Protein AF-A0A7X5ZFM6-F1 (afdb_monomer_lite)

Radius of gyration: 39.56 Å; chains: 1; bounding box: 90×38×110 Å

Secondary structure (DSSP, 8-state):
--------GGG--SPPPHHHHHH---HHHHHHHHHHHHHHH--SPPPGGGTT--SHHHHHHHHT--HHHHHHSTTHHHHHHHHHHHHHHSS---HHHHHHHHHHHHHHHHHHHHHHHHHHHHHHHHHHHHHHHHHHHHHHHHHHHHHHHHHHHHHHHHHHHHHHHTSS----

Foldseek 3Di:
DPPDPPDPLLPAQAQDDPVNLVPDPDLLLSLLSQQLNCLLVVPPPFDPVRHVPQALVSSCVRSVHDSCCCVPRPNVSSRSSSVSNVVSVVPDQPPVNVVVVVVVVVVVVVVVVVVVVVVVVVVVVVVVVVVVVVVVVVVVVVVVVVVVVVVVVVVVVVVVVVVVVVPPDPDD

Sequence (172 aa):
MTSGTETPIAERDWPPTDDDVNAERNPTRKAVLIAMRSLLTGEPAPKPINRGKRSVVALANESGVGRTRLVRGALSDLADWMDRAVAKQDEVVTPQEHQWSKKLNAMHERVLNAERKYEEARDKRKDLEAVVQALAEQLQVSIRDRARLQGKLDRMAKKGAGLRSLNEPSSP

Structure (mmCIF, N/CA/C/O backbone):
data_AF-A0A7X5ZFM6-F1
#
_entry.id   AF-A0A7X5ZFM6-F1
#
loop_
_atom_site.group_PDB
_atom_site.id
_atom_site.type_symbol
_atom_site.label_atom_id
_atom_site.label_alt_id
_atom_site.label_comp_id
_atom_site.label_asym_id
_atom_site.label_entity_id
_atom_site.label_seq_id
_atom_site.pdbx_PDB_ins_code
_atom_site.Cartn_x
_atom_site.Cartn_y
_atom_site.Cartn_z
_atom_site.occupancy
_atom_site.B_iso_or_equiv
_atom_site.auth_seq_id
_atom_site.auth_comp_id
_atom_site.auth_asym_id
_atom_site.auth_atom_id
_atom_site.pdbx_PDB_model_num
ATOM 1 N N . MET A 1 1 ? 24.203 19.762 -2.262 1.00 35.28 1 MET A N 1
ATOM 2 C CA . MET A 1 1 ? 24.022 19.816 -3.726 1.00 35.28 1 MET A CA 1
ATOM 3 C C . MET A 1 1 ? 25.106 18.953 -4.344 1.00 35.28 1 MET A C 1
ATOM 5 O O . MET A 1 1 ? 26.211 19.431 -4.551 1.00 35.28 1 MET A O 1
ATOM 9 N N . THR A 1 2 ? 24.847 17.658 -4.500 1.00 37.38 2 THR A N 1
ATOM 10 C CA . THR A 1 2 ? 25.773 16.746 -5.179 1.00 37.38 2 THR A CA 1
ATOM 11 C C . THR A 1 2 ? 25.363 16.705 -6.637 1.00 37.38 2 THR A C 1
ATOM 13 O O . THR A 1 2 ? 24.309 16.171 -6.971 1.00 37.38 2 THR A O 1
ATOM 16 N N . SER A 1 3 ? 26.160 17.355 -7.475 1.00 38.06 3 SER A N 1
ATOM 17 C CA . SER A 1 3 ? 26.081 17.323 -8.928 1.00 38.06 3 SER A CA 1
ATOM 18 C C . SER A 1 3 ? 26.118 15.863 -9.379 1.00 38.06 3 SER A C 1
ATOM 20 O O . SER A 1 3 ? 27.177 15.240 -9.376 1.00 38.06 3 SER A O 1
ATOM 22 N N . GLY A 1 4 ? 24.948 15.292 -9.662 1.00 40.78 4 GLY A N 1
ATOM 23 C CA . GLY A 1 4 ? 24.833 13.939 -10.179 1.00 40.78 4 GLY A CA 1
ATOM 24 C C . GLY A 1 4 ? 25.392 13.925 -11.590 1.00 40.78 4 GLY A C 1
ATOM 25 O O . GLY A 1 4 ? 24.783 14.471 -12.504 1.00 40.78 4 GLY A O 1
ATOM 26 N N . THR A 1 5 ? 26.571 13.344 -11.766 1.00 45.84 5 THR A N 1
ATOM 27 C CA . THR A 1 5 ? 27.002 12.847 -13.066 1.00 45.84 5 THR A CA 1
ATOM 28 C C . THR A 1 5 ? 25.943 11.851 -13.527 1.00 45.84 5 THR A C 1
ATOM 30 O O . THR A 1 5 ? 25.837 10.761 -12.964 1.00 45.84 5 THR A O 1
ATOM 33 N N . GLU A 1 6 ? 25.106 12.248 -14.490 1.00 57.88 6 GLU A N 1
ATOM 34 C CA . GLU A 1 6 ? 24.159 11.346 -15.143 1.00 57.88 6 GLU A CA 1
ATOM 35 C C . GLU A 1 6 ? 24.955 10.161 -15.685 1.00 57.88 6 GLU A C 1
ATOM 37 O O . GLU A 1 6 ? 25.740 10.296 -16.623 1.00 57.88 6 GLU A O 1
ATOM 42 N N . THR A 1 7 ? 24.803 8.996 -15.057 1.00 59.94 7 THR A N 1
ATOM 43 C CA . THR A 1 7 ? 25.441 7.773 -15.536 1.00 59.94 7 THR A CA 1
ATOM 44 C C . THR A 1 7 ? 24.875 7.508 -16.929 1.00 59.94 7 THR A C 1
ATOM 46 O O . THR A 1 7 ? 23.641 7.482 -17.070 1.00 59.94 7 THR A O 1
ATOM 49 N N . PRO A 1 8 ? 25.709 7.357 -17.970 1.00 69.75 8 PRO A N 1
ATOM 50 C CA . PRO A 1 8 ? 25.213 7.085 -19.310 1.00 69.75 8 PRO A CA 1
ATOM 51 C C . PRO A 1 8 ? 24.396 5.790 -19.290 1.00 69.75 8 PRO A C 1
ATOM 53 O O . PRO A 1 8 ? 24.735 4.850 -18.576 1.00 69.75 8 PRO A O 1
ATOM 56 N N . ILE A 1 9 ? 23.312 5.723 -20.071 1.00 65.44 9 ILE A N 1
ATOM 57 C CA . ILE A 1 9 ? 22.388 4.566 -20.099 1.00 65.44 9 ILE A CA 1
ATOM 58 C C . ILE A 1 9 ? 23.139 3.238 -20.310 1.00 65.44 9 ILE A C 1
ATOM 60 O O . ILE A 1 9 ? 22.754 2.207 -19.759 1.00 65.44 9 ILE A O 1
ATOM 64 N N . ALA A 1 10 ? 24.245 3.281 -21.058 1.00 63.84 10 ALA A N 1
ATOM 65 C CA . ALA A 1 10 ? 25.130 2.153 -21.337 1.00 63.84 10 ALA A CA 1
ATOM 66 C C . ALA A 1 10 ? 25.781 1.514 -20.091 1.00 63.84 10 ALA A C 1
ATOM 68 O O . ALA A 1 10 ? 26.152 0.348 -20.151 1.00 63.84 10 ALA A O 1
ATOM 69 N N . GLU A 1 11 ? 25.881 2.238 -18.975 1.00 69.69 11 GLU A N 1
ATOM 70 C CA . GLU A 1 11 ? 26.548 1.800 -17.736 1.00 69.69 11 GLU A CA 1
ATOM 71 C C . GLU A 1 11 ? 25.560 1.533 -16.589 1.00 69.69 11 GLU A C 1
ATOM 73 O O . GLU A 1 11 ? 25.956 1.341 -15.443 1.00 69.69 11 GLU A O 1
ATOM 78 N N . ARG A 1 12 ? 24.252 1.563 -16.869 1.00 77.38 12 ARG A N 1
ATOM 79 C CA . ARG A 1 12 ? 23.221 1.369 -15.846 1.00 77.38 12 ARG A CA 1
ATOM 80 C C . ARG A 1 12 ? 22.863 -0.107 -15.699 1.00 77.38 12 ARG A C 1
ATOM 82 O O . ARG A 1 12 ? 22.478 -0.746 -16.680 1.00 77.38 12 ARG A O 1
ATOM 89 N N . ASP A 1 13 ? 22.896 -0.575 -14.451 1.00 81.06 13 ASP A N 1
ATOM 90 C CA . ASP A 1 13 ? 22.593 -1.960 -14.055 1.00 81.06 13 ASP A CA 1
ATOM 91 C C . ASP A 1 13 ? 21.338 -2.073 -13.167 1.00 81.06 13 ASP A C 1
ATOM 93 O O . ASP A 1 13 ? 20.971 -3.154 -12.713 1.00 81.06 13 ASP A O 1
ATOM 97 N N . TRP A 1 14 ? 20.664 -0.956 -12.889 1.00 81.38 14 TRP A N 1
ATOM 98 C CA . TRP A 1 14 ? 19.465 -0.884 -12.044 1.00 81.38 14 TRP A CA 1
ATOM 99 C C . TRP A 1 14 ? 18.228 -0.471 -12.851 1.00 81.38 14 TRP A C 1
ATOM 101 O O . TRP A 1 14 ? 18.371 0.149 -13.908 1.00 81.38 14 TRP A O 1
ATOM 111 N N . PRO A 1 15 ? 17.008 -0.796 -12.376 1.00 86.12 15 PRO A N 1
ATOM 112 C CA . PRO A 1 15 ? 15.769 -0.382 -13.029 1.00 86.12 15 PRO A CA 1
ATOM 113 C C . PRO A 1 15 ? 15.673 1.146 -13.201 1.00 86.12 15 PRO A C 1
ATOM 115 O O . PRO A 1 15 ? 16.228 1.878 -12.377 1.00 86.12 15 PRO A O 1
ATOM 118 N N . PRO A 1 16 ? 14.936 1.647 -14.212 1.00 88.25 16 PRO A N 1
ATOM 119 C CA . PRO A 1 16 ? 14.753 3.082 -14.411 1.00 88.25 16 PRO A CA 1
ATOM 120 C C . PRO A 1 16 ? 14.052 3.741 -13.219 1.00 88.25 16 PRO A C 1
ATOM 122 O O . PRO A 1 16 ? 13.056 3.214 -12.711 1.00 88.25 16 PRO A O 1
ATOM 125 N N . THR A 1 17 ? 14.549 4.903 -12.801 1.00 87.19 17 THR A N 1
ATOM 126 C CA . THR A 1 17 ? 13.971 5.702 -11.711 1.00 87.19 17 THR A CA 1
ATOM 127 C C . THR A 1 17 ? 12.876 6.650 -12.212 1.00 87.19 17 THR A C 1
ATOM 129 O O . THR A 1 17 ? 12.699 6.848 -13.416 1.00 87.19 17 THR A O 1
ATOM 132 N N . ASP A 1 18 ? 12.125 7.256 -11.287 1.00 84.25 18 ASP A N 1
ATOM 133 C CA . ASP A 1 18 ? 11.147 8.300 -11.624 1.00 84.25 18 ASP A CA 1
ATOM 134 C C . ASP A 1 18 ? 11.802 9.507 -12.304 1.00 84.25 18 ASP A C 1
ATOM 136 O O . ASP A 1 18 ? 11.243 10.062 -13.252 1.00 84.25 18 ASP A O 1
ATOM 140 N N . ASP A 1 19 ? 13.009 9.874 -11.875 1.00 84.75 19 ASP A N 1
ATOM 141 C CA . ASP A 1 19 ? 13.757 10.984 -12.460 1.00 84.75 19 ASP A CA 1
ATOM 142 C C . ASP A 1 19 ? 14.140 10.687 -13.916 1.00 84.75 19 ASP A C 1
ATOM 144 O O . ASP A 1 19 ? 13.952 11.542 -14.780 1.00 84.75 19 ASP A O 1
ATOM 148 N N . ASP A 1 20 ? 14.549 9.451 -14.225 1.00 86.50 20 ASP A N 1
ATOM 149 C CA . ASP A 1 20 ? 14.861 9.021 -15.597 1.00 86.50 20 ASP A CA 1
ATOM 150 C C . ASP A 1 20 ? 13.641 9.109 -16.521 1.00 86.50 20 ASP A C 1
ATOM 152 O O . ASP A 1 20 ? 13.717 9.584 -17.657 1.00 86.50 20 ASP A O 1
ATOM 156 N N . VAL A 1 21 ? 12.487 8.664 -16.021 1.00 87.56 21 VAL A N 1
ATOM 157 C CA . VAL A 1 21 ? 11.214 8.696 -16.753 1.00 87.56 21 VAL A CA 1
ATOM 158 C C . VAL A 1 21 ? 10.738 10.136 -16.963 1.00 87.56 21 VAL A C 1
ATOM 160 O O . VAL A 1 21 ? 10.144 10.455 -17.998 1.00 87.56 21 VAL A O 1
ATOM 163 N N . ASN A 1 22 ? 10.966 11.015 -15.988 1.00 87.62 22 ASN A N 1
ATOM 164 C CA . ASN A 1 22 ? 10.540 12.410 -16.045 1.00 87.62 22 ASN A CA 1
ATOM 165 C C . ASN A 1 22 ? 11.473 13.287 -16.886 1.00 87.62 22 ASN A C 1
ATOM 167 O O . ASN A 1 22 ? 10.983 14.204 -17.546 1.00 87.62 22 ASN A O 1
ATOM 171 N N . ALA A 1 23 ? 12.771 12.980 -16.917 1.00 88.50 23 ALA A N 1
ATOM 172 C CA . ALA A 1 23 ? 13.755 13.655 -17.758 1.00 88.50 23 ALA A CA 1
ATOM 173 C C . ALA A 1 23 ? 13.570 13.341 -19.255 1.00 88.50 23 ALA A C 1
ATOM 175 O O . ALA A 1 23 ? 13.855 14.185 -20.110 1.00 88.50 23 ALA A O 1
ATOM 176 N N . GLU A 1 24 ? 13.060 12.150 -19.590 1.00 90.00 24 GLU A N 1
ATOM 177 C CA . GLU A 1 24 ? 12.857 11.724 -20.976 1.00 90.00 24 GLU A CA 1
ATOM 178 C C . GLU A 1 24 ? 11.735 12.520 -21.667 1.00 90.00 24 GLU A C 1
ATOM 180 O O . GLU A 1 24 ? 10.556 12.469 -21.299 1.00 90.00 24 GLU A O 1
ATOM 185 N N . ARG A 1 25 ? 12.111 13.244 -22.728 1.00 89.00 25 ARG A N 1
ATOM 186 C CA . ARG A 1 25 ? 11.195 14.082 -23.518 1.00 89.00 25 ARG A CA 1
ATOM 187 C C . ARG A 1 25 ? 10.470 13.291 -24.597 1.00 89.00 25 ARG A C 1
ATOM 189 O O . ARG A 1 25 ? 9.377 13.682 -25.005 1.00 89.00 25 ARG A O 1
ATOM 196 N N . ASN A 1 26 ? 11.065 12.205 -25.096 1.00 90.88 26 ASN A N 1
ATOM 197 C CA . ASN A 1 26 ? 10.451 11.425 -26.161 1.00 90.88 26 ASN A CA 1
ATOM 198 C C . ASN A 1 26 ? 9.350 10.513 -25.584 1.00 90.88 26 ASN A C 1
ATOM 200 O O . ASN A 1 26 ? 9.659 9.604 -24.809 1.00 90.88 26 ASN A O 1
ATOM 204 N N . PRO A 1 27 ? 8.078 10.665 -26.001 1.00 90.25 27 PRO A N 1
ATOM 205 C CA . PRO A 1 27 ? 6.965 9.906 -25.428 1.00 90.25 27 PRO A CA 1
ATOM 206 C C . PRO A 1 27 ? 7.090 8.394 -25.658 1.00 90.25 27 PRO A C 1
ATOM 208 O O . PRO A 1 27 ? 6.665 7.603 -24.821 1.00 90.25 27 PRO A O 1
ATOM 211 N N . THR A 1 28 ? 7.715 7.979 -26.765 1.00 90.69 28 THR A N 1
ATOM 212 C CA . THR A 1 28 ? 7.923 6.557 -27.074 1.00 90.69 28 THR A CA 1
ATOM 213 C C . THR A 1 28 ? 8.993 5.954 -26.167 1.00 90.69 28 THR A C 1
ATOM 215 O O . THR A 1 28 ? 8.798 4.868 -25.632 1.00 90.69 28 THR A O 1
ATOM 218 N N . ARG A 1 29 ? 10.106 6.667 -25.947 1.00 92.44 29 ARG A N 1
ATOM 219 C CA . ARG A 1 29 ? 11.154 6.233 -25.006 1.00 92.44 29 ARG A CA 1
ATOM 220 C C . ARG A 1 29 ? 10.631 6.209 -23.579 1.00 92.44 29 ARG A C 1
ATOM 222 O O . ARG A 1 29 ? 10.822 5.221 -22.880 1.00 92.44 29 ARG A O 1
ATOM 229 N N . LYS A 1 30 ? 9.876 7.235 -23.189 1.00 92.50 30 LYS A N 1
ATOM 230 C CA . LYS A 1 30 ? 9.229 7.318 -21.880 1.00 92.50 30 LYS A CA 1
ATOM 231 C C . LYS A 1 30 ? 8.310 6.123 -21.611 1.00 92.50 30 LYS A C 1
ATOM 233 O O . LYS A 1 30 ? 8.385 5.531 -20.540 1.00 92.50 30 LYS A O 1
ATOM 238 N N . ALA A 1 31 ? 7.503 5.711 -22.592 1.00 91.75 31 ALA A N 1
ATOM 239 C CA . ALA A 1 31 ? 6.663 4.516 -22.476 1.00 91.75 31 ALA A CA 1
ATOM 240 C C . ALA A 1 31 ? 7.486 3.231 -22.274 1.00 91.75 31 ALA A C 1
ATOM 242 O O . ALA A 1 31 ? 7.105 2.374 -21.477 1.00 91.75 31 ALA A O 1
ATOM 243 N N . VAL A 1 32 ? 8.629 3.106 -22.956 1.00 93.19 32 VAL A N 1
ATOM 244 C CA . VAL A 1 32 ? 9.556 1.979 -22.769 1.00 93.19 32 VAL A CA 1
ATOM 245 C C . VAL A 1 32 ? 10.197 2.008 -21.383 1.00 93.19 32 VAL A C 1
ATOM 247 O O . VAL A 1 32 ? 10.257 0.964 -20.747 1.00 93.19 32 VAL A O 1
ATOM 250 N N . LEU A 1 33 ? 10.604 3.170 -20.870 1.00 92.94 33 LEU A N 1
ATOM 251 C CA . LEU A 1 33 ? 11.154 3.295 -19.514 1.00 92.94 33 LEU A CA 1
ATOM 252 C C . LEU A 1 33 ? 10.126 2.921 -18.439 1.00 92.94 33 LEU A C 1
ATOM 254 O O . LEU A 1 33 ? 10.444 2.171 -17.518 1.00 92.94 33 LEU A O 1
ATOM 258 N N . ILE A 1 34 ? 8.877 3.375 -18.587 1.00 91.69 34 ILE A N 1
ATOM 259 C CA . ILE A 1 34 ? 7.772 3.007 -17.687 1.00 91.69 34 ILE A CA 1
ATOM 260 C C . ILE A 1 34 ? 7.526 1.496 -17.729 1.00 91.69 34 ILE A C 1
ATOM 262 O O . ILE A 1 34 ? 7.394 0.860 -16.685 1.00 91.69 34 ILE A O 1
ATOM 266 N N . ALA A 1 35 ? 7.498 0.909 -18.926 1.00 92.44 35 ALA A N 1
ATOM 267 C CA . ALA A 1 35 ? 7.339 -0.528 -19.109 1.00 92.44 35 ALA A CA 1
ATOM 268 C C . ALA A 1 35 ? 8.514 -1.327 -18.520 1.00 92.44 35 ALA A C 1
ATOM 270 O O 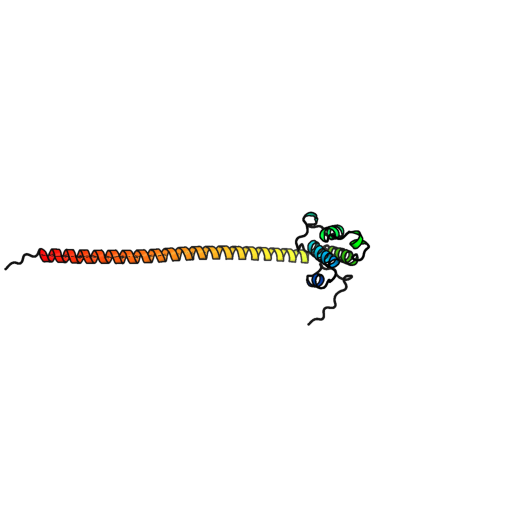. ALA A 1 35 ? 8.307 -2.344 -17.864 1.00 92.44 35 ALA A O 1
ATOM 271 N N . MET A 1 36 ? 9.746 -0.860 -18.712 1.00 92.38 36 MET A N 1
ATOM 272 C CA . MET A 1 36 ? 10.947 -1.484 -18.162 1.00 92.38 36 MET A CA 1
ATOM 273 C C . MET A 1 36 ? 10.921 -1.462 -16.633 1.00 92.38 36 MET A C 1
ATOM 275 O O . MET A 1 36 ? 11.148 -2.497 -16.010 1.00 92.38 36 MET A O 1
ATOM 279 N N . ARG A 1 37 ? 10.564 -0.324 -16.026 1.00 90.69 37 ARG A N 1
ATOM 280 C CA . ARG A 1 37 ? 10.356 -0.224 -14.577 1.00 90.69 37 ARG A CA 1
ATOM 281 C C . ARG A 1 37 ? 9.270 -1.194 -14.112 1.00 90.69 37 ARG A C 1
ATOM 283 O O . ARG A 1 37 ? 9.539 -2.025 -13.254 1.00 90.69 37 ARG A O 1
ATOM 290 N N . SER A 1 38 ? 8.104 -1.171 -14.755 1.00 89.12 38 SER A N 1
ATOM 291 C CA . SER A 1 38 ? 6.973 -2.056 -14.454 1.00 89.12 38 SER A CA 1
ATOM 292 C C . SER A 1 38 ? 7.356 -3.543 -14.443 1.00 89.12 38 SER A C 1
ATOM 294 O O . SER A 1 38 ? 6.972 -4.277 -13.533 1.00 89.12 38 SER A O 1
ATOM 296 N N . LEU A 1 39 ? 8.158 -4.000 -15.409 1.00 88.94 39 LEU A N 1
ATOM 297 C CA . LEU A 1 39 ? 8.581 -5.402 -15.499 1.00 88.94 39 LEU A CA 1
ATOM 298 C C . LEU A 1 39 ? 9.675 -5.782 -14.489 1.00 88.94 39 LEU A C 1
ATOM 300 O O . LEU A 1 39 ? 9.739 -6.939 -14.066 1.00 88.94 39 LEU A O 1
ATOM 304 N N . LEU A 1 40 ? 10.538 -4.836 -14.107 1.00 87.06 40 LEU A N 1
ATOM 305 C CA . LEU A 1 40 ? 11.658 -5.087 -13.196 1.00 87.06 40 LEU A CA 1
ATOM 306 C C . LEU A 1 40 ? 11.277 -4.939 -11.720 1.00 87.06 40 LEU A C 1
ATOM 308 O O . LEU A 1 40 ? 11.739 -5.731 -10.898 1.00 87.06 40 LEU A O 1
ATOM 312 N N . THR A 1 41 ? 10.445 -3.952 -11.384 1.00 84.25 41 THR A N 1
ATOM 313 C CA . THR A 1 41 ? 10.041 -3.642 -10.003 1.00 84.25 41 THR A CA 1
ATOM 314 C C . THR A 1 41 ? 8.627 -4.113 -9.673 1.00 84.25 41 THR A C 1
ATOM 316 O O . THR A 1 41 ? 8.301 -4.268 -8.502 1.00 84.25 41 THR A O 1
ATOM 319 N N . GLY A 1 42 ? 7.787 -4.357 -10.683 1.00 82.94 42 GLY A N 1
ATOM 320 C CA . GLY A 1 42 ? 6.361 -4.635 -10.498 1.00 82.94 42 GLY A CA 1
ATOM 321 C C . GLY A 1 42 ? 5.492 -3.379 -10.375 1.00 82.94 42 GLY A C 1
ATOM 322 O O . GLY A 1 42 ? 4.284 -3.513 -10.180 1.00 82.94 42 GLY A O 1
ATOM 323 N N . GLU A 1 43 ? 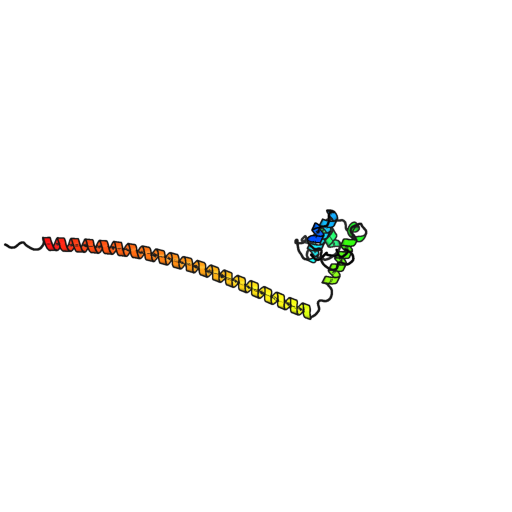6.073 -2.180 -10.507 1.00 81.75 43 GLU A N 1
ATOM 324 C CA . GLU A 1 43 ? 5.380 -0.900 -10.326 1.00 81.75 43 GLU A CA 1
ATOM 325 C C . GLU A 1 43 ? 5.621 0.070 -11.505 1.00 81.75 43 GLU A C 1
ATOM 327 O O . GLU A 1 43 ? 6.775 0.383 -11.806 1.00 81.75 43 GLU A O 1
ATOM 332 N N . PRO A 1 44 ? 4.565 0.585 -12.174 1.00 82.94 44 PRO A N 1
ATOM 333 C CA . PRO A 1 44 ? 3.156 0.201 -12.023 1.00 82.94 44 PRO A CA 1
ATOM 334 C C . PRO A 1 44 ? 2.928 -1.272 -12.394 1.00 82.94 44 PRO A C 1
ATOM 336 O O . PRO A 1 44 ? 3.754 -1.870 -13.079 1.00 82.94 44 PRO A O 1
ATOM 339 N N . ALA A 1 45 ? 1.817 -1.864 -11.947 1.00 87.00 45 ALA A N 1
ATOM 340 C CA . ALA A 1 45 ? 1.555 -3.286 -12.167 1.00 87.00 45 ALA A CA 1
ATOM 341 C C . ALA A 1 45 ? 1.586 -3.636 -13.671 1.00 87.00 45 ALA A C 1
ATOM 343 O O . ALA A 1 45 ? 0.796 -3.065 -14.430 1.00 87.00 45 ALA A O 1
ATOM 344 N N . PRO A 1 46 ? 2.448 -4.576 -14.111 1.00 87.94 46 PRO A N 1
ATOM 345 C CA . PRO A 1 46 ? 2.552 -4.927 -15.522 1.00 87.94 46 PRO A CA 1
ATOM 346 C C . PRO A 1 46 ? 1.264 -5.572 -16.029 1.00 87.94 46 PRO A C 1
ATOM 348 O O . PRO A 1 46 ? 0.510 -6.201 -15.263 1.00 87.94 46 PRO A O 1
ATOM 351 N N . LYS A 1 47 ? 1.028 -5.473 -17.344 1.00 87.69 47 LYS A N 1
ATOM 352 C CA . LYS A 1 47 ? -0.116 -6.129 -17.992 1.00 87.69 47 LYS A CA 1
ATOM 353 C C . LYS A 1 47 ? -0.167 -7.613 -17.608 1.00 87.69 47 LYS A C 1
ATOM 355 O O . LYS A 1 47 ? 0.880 -8.263 -17.544 1.00 87.69 47 LYS A O 1
ATOM 360 N N . PRO A 1 48 ? -1.366 -8.203 -17.431 1.00 85.69 48 PRO A N 1
ATOM 361 C CA . PRO A 1 48 ? -1.515 -9.589 -16.975 1.00 85.69 48 PRO A CA 1
ATOM 362 C C . PRO A 1 48 ? -0.674 -10.609 -17.758 1.00 85.69 48 PRO A C 1
ATOM 364 O O . PRO A 1 48 ? -0.098 -11.519 -17.172 1.00 85.69 48 PRO A O 1
ATOM 367 N N . ILE A 1 49 ? -0.542 -10.410 -19.073 1.00 83.75 49 ILE A N 1
ATOM 368 C CA . ILE A 1 49 ? 0.198 -11.285 -19.998 1.00 83.75 49 ILE A CA 1
ATOM 369 C C . ILE A 1 49 ? 1.721 -11.253 -19.751 1.00 83.75 49 ILE A C 1
ATOM 371 O O . ILE A 1 49 ? 2.424 -12.206 -20.102 1.00 83.75 49 ILE A O 1
ATOM 375 N N . ASN A 1 50 ? 2.234 -10.177 -19.150 1.00 84.12 50 ASN A N 1
ATOM 376 C CA . ASN A 1 50 ? 3.660 -9.919 -18.950 1.00 84.12 50 ASN A CA 1
ATOM 377 C C . ASN A 1 50 ? 4.108 -10.027 -17.485 1.00 84.12 50 ASN A C 1
ATOM 379 O O . ASN A 1 50 ? 5.282 -9.808 -17.190 1.00 84.12 50 ASN A O 1
ATOM 383 N N . ARG A 1 51 ? 3.214 -10.397 -16.560 1.00 81.50 51 ARG A N 1
ATOM 384 C CA . ARG A 1 51 ? 3.563 -10.562 -15.142 1.00 81.50 51 ARG A CA 1
ATOM 385 C C . ARG A 1 51 ? 4.689 -11.584 -14.969 1.00 81.50 51 ARG A C 1
ATOM 387 O O . ARG A 1 51 ? 4.605 -12.697 -15.483 1.00 81.50 51 ARG A O 1
ATOM 394 N N . GLY A 1 52 ? 5.742 -11.183 -14.258 1.00 76.50 52 GLY A N 1
ATOM 395 C CA . GLY A 1 52 ? 6.925 -12.011 -14.003 1.00 76.50 52 GLY A CA 1
ATOM 396 C C . GLY A 1 52 ? 7.843 -12.226 -15.212 1.00 76.50 52 GLY A C 1
ATOM 397 O O . GLY A 1 52 ? 8.835 -12.937 -15.088 1.00 76.50 52 GLY A O 1
ATOM 398 N N . LYS A 1 53 ? 7.552 -11.632 -16.379 1.00 85.94 53 LYS A N 1
ATOM 399 C CA . LYS A 1 53 ? 8.403 -11.757 -17.568 1.00 85.94 53 LYS A CA 1
ATOM 400 C C . LYS A 1 53 ? 9.404 -10.610 -17.627 1.00 85.94 53 LYS A C 1
ATOM 402 O O . LYS A 1 53 ? 9.024 -9.457 -17.792 1.00 85.94 53 LYS A O 1
ATOM 407 N N . ARG A 1 54 ? 10.690 -10.946 -17.597 1.00 86.56 54 ARG A N 1
ATOM 408 C CA . ARG A 1 54 ? 11.802 -9.997 -17.706 1.00 86.56 54 ARG A CA 1
ATOM 409 C C . ARG A 1 54 ? 12.556 -10.228 -19.013 1.00 86.56 54 ARG A C 1
ATOM 411 O O . ARG A 1 54 ? 13.583 -10.884 -19.045 1.00 86.56 54 ARG A O 1
ATOM 418 N N . SER A 1 55 ? 11.968 -9.784 -20.124 1.00 89.62 55 SER A N 1
ATOM 419 C CA . SER A 1 55 ? 12.572 -9.933 -21.456 1.00 89.62 55 SER A CA 1
ATOM 420 C C . SER A 1 55 ? 12.219 -8.774 -22.382 1.00 89.62 55 SER A C 1
ATOM 422 O O . SER A 1 55 ? 11.140 -8.189 -22.264 1.00 89.62 55 SER A O 1
ATOM 424 N N . VAL A 1 56 ? 13.060 -8.535 -23.391 1.00 90.12 56 VAL A N 1
ATOM 425 C CA . VAL A 1 56 ? 12.824 -7.537 -24.452 1.00 90.12 56 VAL A CA 1
ATOM 426 C C . VAL A 1 56 ? 11.482 -7.750 -25.177 1.00 90.12 56 VAL A C 1
ATOM 428 O O . VAL A 1 56 ? 10.846 -6.801 -25.632 1.00 90.12 56 VAL A O 1
ATOM 431 N N . VAL A 1 57 ? 10.996 -8.994 -25.261 1.00 91.44 57 VAL A N 1
ATOM 432 C CA . VAL A 1 57 ? 9.675 -9.304 -25.840 1.00 91.44 57 VAL A CA 1
ATOM 433 C C . VAL A 1 57 ? 8.542 -8.797 -24.952 1.00 91.44 57 VAL A C 1
ATOM 435 O O . VAL A 1 57 ? 7.593 -8.192 -25.449 1.00 91.44 57 VAL A O 1
ATOM 438 N N . ALA A 1 58 ? 8.639 -9.021 -23.640 1.00 90.31 58 ALA A N 1
ATOM 439 C CA . ALA A 1 58 ? 7.671 -8.490 -22.688 1.00 90.31 58 ALA A CA 1
ATOM 440 C C . ALA A 1 58 ? 7.703 -6.956 -22.684 1.00 90.31 58 ALA A C 1
ATOM 442 O O . ALA A 1 58 ? 6.645 -6.336 -22.699 1.00 90.31 58 ALA A O 1
ATOM 443 N N . LEU A 1 59 ? 8.893 -6.354 -22.781 1.00 92.19 59 LEU A N 1
ATOM 444 C CA . LEU A 1 59 ? 9.073 -4.905 -22.868 1.00 92.19 59 LEU A CA 1
ATOM 445 C C . LEU A 1 59 ? 8.381 -4.298 -24.093 1.00 92.19 59 LEU A C 1
ATOM 447 O O . LEU A 1 59 ? 7.683 -3.291 -23.974 1.00 92.19 59 LEU A O 1
ATOM 451 N N . ALA A 1 60 ? 8.522 -4.932 -25.259 1.00 92.44 60 ALA A N 1
ATOM 452 C CA . ALA A 1 60 ? 7.832 -4.537 -26.486 1.00 92.44 60 ALA A CA 1
ATOM 453 C C . ALA A 1 60 ? 6.302 -4.549 -26.304 1.00 92.44 60 ALA A C 1
ATOM 455 O O . ALA A 1 60 ? 5.615 -3.575 -26.610 1.00 92.44 60 ALA A O 1
ATOM 456 N N . ASN A 1 61 ? 5.771 -5.633 -25.732 1.00 92.00 61 ASN A N 1
ATOM 457 C CA . ASN A 1 61 ? 4.335 -5.798 -25.494 1.00 92.00 61 ASN A CA 1
ATOM 458 C C . ASN A 1 61 ? 3.792 -4.823 -24.435 1.00 92.00 61 ASN A C 1
ATOM 460 O O . ASN A 1 61 ? 2.656 -4.345 -24.526 1.00 92.00 61 ASN A O 1
ATOM 464 N N . GLU A 1 62 ? 4.585 -4.544 -23.406 1.00 91.12 62 GLU A N 1
ATOM 465 C CA . GLU A 1 62 ? 4.216 -3.654 -22.311 1.00 91.12 62 GLU A CA 1
ATOM 466 C C . GLU A 1 62 ? 4.184 -2.195 -22.785 1.00 91.12 62 GLU A C 1
ATOM 468 O O . GLU A 1 62 ? 3.166 -1.520 -22.626 1.00 91.12 62 GLU A O 1
ATOM 473 N N . SER A 1 63 ? 5.230 -1.759 -23.493 1.00 90.81 63 SER A N 1
ATOM 474 C CA . SER A 1 63 ? 5.366 -0.399 -24.037 1.00 90.81 63 SER A CA 1
ATOM 475 C C . SER A 1 63 ? 4.543 -0.126 -25.302 1.00 90.81 63 SER A C 1
ATOM 477 O O . SER A 1 63 ? 4.367 1.031 -25.678 1.00 90.81 63 SER A O 1
ATOM 479 N N . GLY A 1 64 ? 4.044 -1.167 -25.980 1.00 89.69 64 GLY A N 1
ATOM 480 C CA . GLY A 1 64 ? 3.341 -1.036 -27.263 1.00 89.69 64 GLY A CA 1
ATOM 481 C C . GLY A 1 64 ? 4.267 -0.711 -28.440 1.00 89.69 64 GLY A C 1
ATOM 482 O O . GLY A 1 64 ? 3.802 -0.305 -29.505 1.00 89.69 64 GLY A O 1
ATOM 483 N N . VAL A 1 65 ? 5.579 -0.880 -28.263 1.00 89.88 65 VAL A N 1
ATOM 484 C CA . VAL A 1 65 ? 6.586 -0.596 -29.284 1.00 89.88 65 VAL A CA 1
ATOM 485 C C . VAL A 1 65 ? 6.996 -1.883 -29.994 1.00 89.88 65 VAL A C 1
ATOM 487 O O . VAL A 1 65 ? 7.209 -2.920 -29.375 1.00 89.88 65 VAL A O 1
ATOM 490 N N . GLY A 1 66 ? 7.145 -1.827 -31.320 1.00 89.25 66 GLY A N 1
ATOM 491 C CA . GLY A 1 66 ? 7.569 -2.987 -32.103 1.00 89.25 66 GLY A CA 1
ATOM 492 C C . GLY A 1 66 ? 8.952 -3.505 -31.690 1.00 89.25 66 GLY A C 1
ATOM 493 O O . GLY A 1 66 ? 9.913 -2.737 -31.632 1.00 89.25 66 GLY A O 1
ATOM 494 N N . ARG A 1 67 ? 9.076 -4.826 -31.493 1.00 90.38 67 ARG A N 1
ATOM 495 C CA . ARG A 1 67 ? 10.319 -5.506 -31.074 1.00 90.38 67 ARG A CA 1
ATOM 496 C C . ARG A 1 67 ? 11.539 -5.118 -31.915 1.00 90.38 67 ARG A C 1
ATOM 498 O O . ARG A 1 67 ? 12.618 -4.931 -31.370 1.00 90.38 67 ARG A O 1
ATOM 505 N N . THR A 1 68 ? 11.388 -4.939 -33.226 1.00 89.44 68 THR A N 1
ATOM 506 C CA . THR A 1 68 ? 12.499 -4.548 -34.111 1.00 89.44 68 THR A CA 1
ATOM 507 C C . THR A 1 68 ? 13.112 -3.201 -33.725 1.00 89.44 68 THR A C 1
ATOM 509 O O . THR A 1 68 ? 14.326 -3.043 -33.827 1.00 89.44 68 THR A O 1
ATOM 512 N N . ARG A 1 69 ? 12.308 -2.250 -33.225 1.00 88.38 69 ARG A N 1
ATOM 513 C CA . ARG A 1 69 ? 12.817 -0.949 -32.762 1.00 88.38 69 ARG A CA 1
ATOM 514 C C . ARG A 1 69 ? 13.660 -1.074 -31.492 1.00 88.38 69 ARG A C 1
ATOM 516 O O . ARG A 1 69 ? 14.584 -0.288 -31.332 1.00 88.38 69 ARG A O 1
ATOM 523 N N . LEU A 1 70 ? 13.349 -2.059 -30.648 1.00 89.81 70 LEU A N 1
ATOM 524 C CA . LEU A 1 70 ? 14.069 -2.376 -29.413 1.00 89.81 70 LEU A CA 1
ATOM 525 C C . LEU A 1 70 ? 15.288 -3.276 -29.641 1.00 89.81 70 LEU A C 1
ATOM 527 O O . LEU A 1 70 ? 16.189 -3.255 -28.835 1.00 89.81 70 LEU A O 1
ATOM 531 N N . VAL A 1 71 ? 15.346 -4.082 -30.705 1.00 88.31 71 VAL A N 1
ATOM 532 C CA . VAL A 1 71 ? 16.488 -4.999 -30.924 1.00 88.31 71 VAL A CA 1
ATOM 533 C C . VAL A 1 71 ? 17.511 -4.432 -31.912 1.00 88.31 71 VAL A C 1
ATOM 535 O O . VAL A 1 71 ? 18.695 -4.725 -31.811 1.00 88.31 71 VAL A O 1
ATOM 538 N N . ARG A 1 72 ? 17.074 -3.656 -32.912 1.00 86.00 72 ARG A N 1
ATOM 539 C CA . ARG A 1 72 ? 17.943 -3.144 -33.995 1.00 86.00 72 ARG A CA 1
ATOM 540 C C . ARG A 1 72 ? 17.666 -1.688 -34.371 1.00 86.00 72 ARG A C 1
ATOM 542 O O . ARG A 1 72 ? 18.124 -1.229 -35.412 1.00 86.00 72 ARG A O 1
ATOM 549 N N . GLY A 1 73 ? 16.835 -0.995 -33.600 1.00 87.38 73 GLY A N 1
ATOM 550 C CA . GLY A 1 73 ? 16.393 0.359 -33.916 1.00 87.38 73 GLY A CA 1
ATOM 551 C C . GLY A 1 73 ? 16.845 1.379 -32.883 1.00 87.38 73 GLY A C 1
ATOM 552 O O . GLY A 1 73 ? 17.674 1.102 -32.029 1.00 87.38 73 GLY A O 1
ATOM 553 N N . ALA A 1 74 ? 16.238 2.563 -32.938 1.00 86.56 74 ALA A N 1
ATOM 554 C CA . ALA A 1 74 ? 16.581 3.714 -32.100 1.00 86.56 74 ALA A CA 1
ATOM 555 C C . ALA A 1 74 ? 16.305 3.546 -30.586 1.00 86.56 74 ALA A C 1
ATOM 557 O O . ALA A 1 74 ? 16.415 4.517 -29.840 1.00 86.56 74 ALA A O 1
ATOM 558 N N . LEU A 1 75 ? 15.873 2.360 -30.146 1.00 90.81 75 LEU A N 1
ATOM 559 C CA . LEU A 1 75 ? 15.575 2.028 -28.750 1.00 90.81 75 LEU A CA 1
ATOM 560 C C . LEU A 1 75 ? 16.375 0.807 -28.270 1.00 90.81 75 LEU A C 1
ATOM 562 O O . LEU A 1 75 ? 16.015 0.211 -27.256 1.00 90.81 75 LEU A O 1
ATOM 566 N N . SER A 1 76 ? 17.403 0.390 -29.020 1.00 90.44 76 SER A N 1
ATOM 567 C CA . SER A 1 76 ? 18.247 -0.751 -28.649 1.00 90.44 76 SER A CA 1
ATOM 568 C C . SER A 1 76 ? 18.977 -0.543 -27.332 1.00 90.44 76 SER A C 1
ATOM 570 O O . SER A 1 76 ? 19.075 -1.464 -26.537 1.00 90.44 76 SER A O 1
ATOM 572 N N . ASP A 1 77 ? 19.362 0.695 -27.045 1.00 90.31 77 ASP A N 1
ATOM 573 C CA . ASP A 1 77 ? 19.981 1.093 -25.785 1.00 90.31 77 ASP A CA 1
ATOM 574 C C . ASP A 1 77 ? 19.115 0.772 -24.553 1.00 90.31 77 ASP A C 1
ATOM 576 O O . ASP A 1 77 ? 19.641 0.373 -23.514 1.00 90.31 77 ASP A O 1
ATOM 580 N N . LEU A 1 78 ? 17.787 0.900 -24.669 1.00 90.62 78 LEU A N 1
ATOM 581 C CA . LEU A 1 78 ? 16.844 0.558 -23.598 1.00 90.62 78 LEU A CA 1
ATOM 582 C C . LEU A 1 78 ? 16.667 -0.956 -23.437 1.00 90.62 78 LEU A C 1
ATOM 584 O O . LEU A 1 78 ? 16.458 -1.430 -22.322 1.00 90.62 78 LEU A O 1
ATOM 588 N N . ALA A 1 79 ? 16.759 -1.719 -24.528 1.00 89.88 79 ALA A N 1
ATOM 589 C CA . ALA A 1 79 ? 16.765 -3.177 -24.455 1.00 89.88 79 ALA A CA 1
ATOM 590 C C . ALA A 1 79 ? 18.060 -3.691 -23.813 1.00 89.88 79 ALA A C 1
ATOM 592 O O . ALA A 1 79 ? 17.994 -4.516 -22.907 1.00 89.88 79 ALA A O 1
ATOM 593 N N . ASP A 1 80 ? 19.208 -3.128 -24.194 1.00 90.44 80 ASP A N 1
ATOM 594 C CA . ASP A 1 80 ? 20.503 -3.470 -23.602 1.00 90.44 80 ASP A CA 1
ATOM 595 C C . ASP A 1 80 ? 20.539 -3.122 -22.105 1.00 90.44 80 ASP A C 1
ATOM 597 O O . ASP A 1 80 ? 21.081 -3.874 -21.295 1.00 90.44 80 ASP A O 1
ATOM 601 N N . TRP A 1 81 ? 19.937 -1.991 -21.715 1.00 91.06 81 TRP A N 1
ATOM 602 C CA . TRP A 1 81 ? 19.774 -1.631 -20.305 1.00 91.06 81 TRP A CA 1
ATOM 603 C C . TRP A 1 81 ? 18.877 -2.635 -19.573 1.00 91.06 81 TRP A C 1
ATOM 605 O O . TRP A 1 81 ? 19.213 -3.057 -18.466 1.00 91.06 81 TRP A O 1
ATOM 615 N N . MET A 1 82 ? 17.767 -3.069 -20.177 1.00 89.56 82 MET A N 1
ATOM 616 C CA . MET A 1 82 ? 16.921 -4.104 -19.582 1.00 89.56 82 MET A CA 1
ATOM 617 C C . MET A 1 82 ? 17.708 -5.393 -19.343 1.00 89.56 82 MET A C 1
ATOM 619 O O . MET A 1 82 ? 17.653 -5.924 -18.239 1.00 89.56 82 MET A O 1
ATOM 623 N N . ASP A 1 83 ? 18.464 -5.864 -20.332 1.00 89.44 83 ASP A N 1
ATOM 624 C CA . ASP A 1 83 ? 19.224 -7.109 -20.216 1.00 89.44 83 ASP A CA 1
ATOM 625 C C . ASP A 1 83 ? 20.313 -7.017 -19.131 1.00 89.44 83 ASP A C 1
ATOM 627 O O . ASP A 1 83 ? 20.459 -7.950 -18.339 1.00 89.44 83 ASP A O 1
ATOM 631 N N . ARG A 1 84 ? 21.009 -5.875 -19.002 1.00 87.88 84 ARG A N 1
ATOM 632 C CA . ARG A 1 84 ? 21.948 -5.630 -17.888 1.00 87.88 84 ARG A CA 1
ATOM 633 C C . ARG A 1 84 ? 21.257 -5.629 -16.530 1.00 87.88 84 ARG A C 1
ATOM 635 O O . ARG A 1 84 ? 21.725 -6.286 -15.603 1.00 87.88 84 ARG A O 1
ATOM 642 N N . ALA A 1 85 ? 20.128 -4.931 -16.415 1.00 85.88 85 ALA A N 1
ATOM 643 C CA . ALA A 1 85 ? 19.388 -4.852 -15.161 1.00 85.88 85 ALA A CA 1
ATOM 644 C C . ALA A 1 85 ? 18.840 -6.219 -14.725 1.00 85.88 85 ALA A C 1
ATOM 646 O O . ALA A 1 85 ? 18.850 -6.540 -13.538 1.00 85.88 85 ALA A O 1
ATOM 647 N N . VAL A 1 86 ? 18.402 -7.049 -15.677 1.00 85.94 86 VAL A N 1
ATOM 648 C CA . VAL A 1 86 ? 17.999 -8.436 -15.411 1.00 85.94 86 VAL A CA 1
ATOM 649 C C . VAL A 1 86 ? 19.198 -9.268 -14.973 1.00 85.94 86 VAL A C 1
ATOM 651 O O . VAL A 1 86 ? 19.130 -9.908 -13.930 1.00 85.94 86 VAL A O 1
ATOM 654 N N . ALA A 1 87 ? 20.314 -9.202 -15.703 1.00 84.06 87 ALA A N 1
ATOM 655 C CA . ALA A 1 87 ? 21.525 -9.941 -15.358 1.00 84.06 87 ALA A CA 1
ATOM 656 C C . ALA A 1 87 ? 22.050 -9.587 -13.957 1.00 84.06 87 ALA A C 1
ATOM 658 O O . ALA A 1 87 ? 22.483 -10.475 -13.230 1.00 84.06 87 ALA A O 1
ATOM 659 N N . LYS A 1 88 ? 21.962 -8.313 -13.551 1.00 81.19 88 LYS A N 1
ATOM 660 C CA . LYS A 1 88 ? 22.344 -7.865 -12.206 1.00 81.19 88 LYS A CA 1
ATOM 661 C C . LYS A 1 88 ? 21.379 -8.350 -11.124 1.00 81.19 88 LYS A C 1
ATOM 663 O O . LYS A 1 88 ? 21.813 -8.685 -10.028 1.00 81.19 88 LYS A O 1
ATOM 668 N N . GLN A 1 89 ? 20.078 -8.397 -11.412 1.00 73.19 89 GLN A N 1
ATOM 669 C CA . GLN A 1 89 ? 19.085 -8.954 -10.484 1.00 73.19 89 GLN A CA 1
ATOM 670 C C . GLN A 1 89 ? 19.208 -10.472 -10.326 1.00 73.19 89 GLN A C 1
ATOM 672 O O . GLN A 1 89 ? 18.897 -10.996 -9.257 1.00 73.19 89 GLN A O 1
ATOM 677 N N . ASP A 1 90 ? 19.643 -11.156 -11.382 1.00 71.94 90 ASP A N 1
ATOM 678 C CA . ASP A 1 90 ? 19.873 -12.598 -11.394 1.00 71.94 90 ASP A CA 1
ATOM 679 C C . ASP A 1 90 ? 21.293 -12.966 -10.918 1.00 71.94 90 ASP A C 1
ATOM 681 O O . ASP A 1 90 ? 21.602 -14.149 -10.741 1.00 71.94 90 ASP A O 1
ATOM 685 N N . GLU A 1 91 ? 22.160 -11.972 -10.683 1.00 72.19 91 GLU A N 1
ATOM 686 C CA . GLU A 1 91 ? 23.480 -12.185 -10.101 1.00 72.19 91 GLU A CA 1
ATOM 687 C C . GLU A 1 91 ? 23.317 -12.809 -8.710 1.00 72.19 91 GLU A C 1
ATOM 689 O O . GLU A 1 91 ? 22.488 -12.391 -7.900 1.00 72.19 91 GLU A O 1
ATOM 694 N N . VAL A 1 92 ? 24.071 -13.883 -8.472 1.00 55.06 92 VAL A N 1
ATOM 695 C CA . VAL A 1 92 ? 23.880 -14.803 -7.348 1.00 55.06 92 VAL A CA 1
ATOM 696 C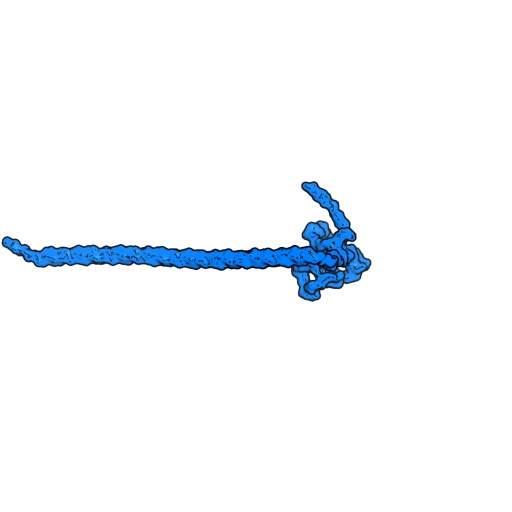 C . VAL A 1 92 ? 23.878 -14.041 -6.024 1.00 55.06 92 VAL A C 1
ATOM 698 O O . VAL A 1 92 ? 24.930 -13.657 -5.517 1.00 55.06 92 VAL A O 1
ATOM 701 N N . VAL A 1 93 ? 22.684 -13.886 -5.447 1.00 61.50 93 VAL A N 1
ATOM 702 C CA . VAL A 1 93 ? 22.474 -13.378 -4.089 1.00 61.50 93 VAL A CA 1
ATOM 703 C C . VAL A 1 93 ? 23.367 -14.181 -3.152 1.00 61.50 93 VAL A C 1
ATOM 705 O O . VAL A 1 93 ? 23.214 -15.400 -3.008 1.00 61.50 93 VAL A O 1
ATOM 708 N N . THR A 1 94 ? 24.325 -13.512 -2.522 1.00 67.69 94 THR A N 1
ATOM 709 C CA . THR A 1 94 ? 25.236 -14.160 -1.585 1.00 67.69 94 THR A CA 1
ATOM 710 C C . THR A 1 94 ? 24.423 -14.796 -0.446 1.00 67.69 94 THR A C 1
ATOM 712 O O . THR A 1 94 ? 23.370 -14.278 -0.052 1.00 67.69 94 THR A O 1
ATOM 715 N N . PRO A 1 95 ? 24.880 -15.909 0.158 1.00 68.25 95 PRO A N 1
ATOM 716 C CA . PRO A 1 95 ? 24.166 -16.526 1.278 1.00 68.25 95 PRO A CA 1
ATOM 717 C C . PRO A 1 95 ? 23.859 -15.549 2.425 1.00 68.25 95 PRO A C 1
ATOM 719 O O . PRO A 1 95 ? 22.850 -15.701 3.114 1.00 68.25 95 PRO A O 1
ATOM 722 N N . GLN A 1 96 ? 24.699 -14.523 2.608 1.00 70.06 96 GLN A N 1
ATOM 723 C CA . GLN A 1 96 ? 24.477 -13.449 3.573 1.00 70.06 96 GLN A CA 1
ATOM 724 C C . GLN A 1 96 ? 23.274 -12.583 3.194 1.00 70.06 96 GLN A C 1
ATOM 726 O O . GLN A 1 96 ? 22.388 -12.394 4.023 1.00 70.06 96 GLN A O 1
ATOM 731 N N . GLU A 1 97 ? 23.180 -12.097 1.958 1.00 73.12 97 GLU A N 1
ATOM 732 C CA . GLU A 1 97 ? 22.036 -11.298 1.493 1.00 73.12 97 GLU A CA 1
ATOM 733 C C . GLU A 1 97 ? 20.714 -12.063 1.612 1.00 73.12 97 GLU A C 1
ATOM 735 O O . GLU A 1 97 ? 19.693 -11.496 2.003 1.00 73.12 97 GLU A O 1
ATOM 740 N N . HIS A 1 98 ? 20.736 -13.380 1.397 1.00 73.69 98 HIS A N 1
ATOM 741 C CA . HIS A 1 98 ? 19.560 -14.220 1.607 1.00 73.69 98 HIS A CA 1
ATOM 742 C C . HIS A 1 98 ? 19.144 -14.288 3.091 1.00 73.69 98 HIS A C 1
ATOM 744 O O . HIS A 1 98 ? 17.954 -14.281 3.417 1.00 73.69 98 HIS A O 1
ATOM 750 N N . GLN A 1 99 ? 20.110 -14.312 4.015 1.00 76.56 99 GLN A N 1
ATOM 751 C CA . GLN A 1 99 ? 19.836 -14.227 5.454 1.00 76.56 99 GLN A CA 1
ATOM 752 C C . GLN A 1 99 ? 19.298 -12.848 5.853 1.00 76.56 99 GLN A C 1
ATOM 754 O O . GLN A 1 99 ? 18.347 -12.771 6.635 1.00 76.56 99 GLN A O 1
ATOM 759 N N . TRP A 1 100 ? 19.854 -11.770 5.298 1.00 80.69 100 TRP A N 1
ATOM 760 C CA . TRP A 1 100 ? 19.371 -10.408 5.530 1.00 80.69 100 TRP A CA 1
ATOM 761 C C . TRP A 1 100 ? 17.946 -10.217 5.011 1.00 80.69 100 TRP A C 1
ATOM 763 O O . TRP A 1 100 ? 17.105 -9.704 5.746 1.00 80.69 100 TRP A O 1
ATOM 773 N N . SER A 1 101 ? 17.637 -10.719 3.813 1.00 79.69 101 SER A N 1
ATOM 774 C CA . SER A 1 101 ? 16.283 -10.706 3.249 1.00 79.69 101 SER A CA 1
ATOM 775 C C . SER A 1 101 ? 15.290 -11.473 4.131 1.00 79.69 101 SER A C 1
ATOM 777 O O . SER A 1 101 ? 14.240 -10.942 4.495 1.00 79.69 101 SER A O 1
ATOM 779 N N . LYS A 1 102 ? 15.649 -12.680 4.597 1.00 81.38 102 LYS A N 1
ATOM 780 C CA . LYS A 1 102 ? 14.820 -13.442 5.551 1.00 81.38 102 LYS A CA 1
ATOM 781 C C . LYS A 1 102 ? 14.585 -12.682 6.856 1.00 81.38 102 LYS A C 1
ATOM 783 O O . LYS A 1 102 ? 13.466 -12.672 7.367 1.00 81.38 102 LYS A O 1
ATOM 788 N N . LYS A 1 103 ? 15.624 -12.041 7.398 1.00 87.00 103 LYS A N 1
ATOM 789 C CA . LYS A 1 103 ? 15.527 -11.244 8.627 1.00 87.00 103 LYS A CA 1
ATOM 790 C C . LYS A 1 103 ? 14.636 -10.017 8.432 1.00 87.00 103 LYS A C 1
ATOM 792 O O . LYS A 1 103 ? 13.848 -9.706 9.321 1.00 87.00 103 LYS A O 1
ATOM 797 N N . LEU A 1 104 ? 14.732 -9.363 7.277 1.00 88.50 104 LEU A N 1
ATOM 798 C CA . LEU A 1 104 ? 13.907 -8.215 6.916 1.00 88.50 104 LEU A CA 1
ATOM 799 C C . LEU A 1 104 ? 12.432 -8.613 6.792 1.00 88.50 104 LEU A C 1
ATOM 801 O O . LEU A 1 104 ? 11.590 -7.979 7.421 1.00 88.50 104 LEU A O 1
ATOM 805 N N . ASN A 1 105 ? 12.129 -9.723 6.115 1.00 83.00 105 ASN A N 1
ATOM 806 C CA . ASN A 1 105 ? 10.766 -10.259 6.031 1.00 83.00 105 ASN A CA 1
ATOM 807 C C . ASN A 1 105 ? 10.210 -10.614 7.417 1.00 83.00 105 ASN A C 1
ATOM 809 O O . ASN A 1 105 ? 9.084 -10.256 7.751 1.00 83.00 105 ASN A O 1
ATOM 813 N N . ALA A 1 106 ? 11.016 -11.252 8.271 1.00 89.00 106 ALA A N 1
ATOM 814 C CA . ALA A 1 106 ? 10.606 -11.573 9.635 1.00 89.00 106 ALA A CA 1
ATOM 815 C C . ALA A 1 106 ? 10.340 -10.319 10.487 1.00 89.00 106 ALA A C 1
ATOM 817 O O . ALA A 1 106 ? 9.446 -10.331 11.333 1.00 89.00 106 ALA A O 1
ATOM 818 N N . MET A 1 107 ? 11.105 -9.240 10.294 1.00 89.75 107 MET A N 1
ATOM 819 C CA . MET A 1 107 ? 10.817 -7.960 10.945 1.00 89.75 107 MET A CA 1
ATOM 820 C C . MET A 1 107 ? 9.544 -7.319 10.393 1.00 89.75 107 MET A C 1
ATOM 822 O O . MET A 1 107 ? 8.729 -6.854 11.184 1.00 89.75 107 MET A O 1
ATOM 826 N N . HIS A 1 108 ? 9.340 -7.343 9.077 1.00 87.19 108 HIS A N 1
ATOM 827 C CA . HIS A 1 108 ? 8.147 -6.792 8.439 1.00 87.19 108 HIS A CA 1
ATOM 828 C C . HIS A 1 108 ? 6.862 -7.464 8.951 1.00 87.19 108 HIS A C 1
ATOM 830 O O . HIS A 1 108 ? 5.953 -6.785 9.420 1.00 87.19 108 HIS A O 1
ATOM 836 N N . GLU A 1 109 ? 6.840 -8.798 9.014 1.00 89.62 109 GLU A N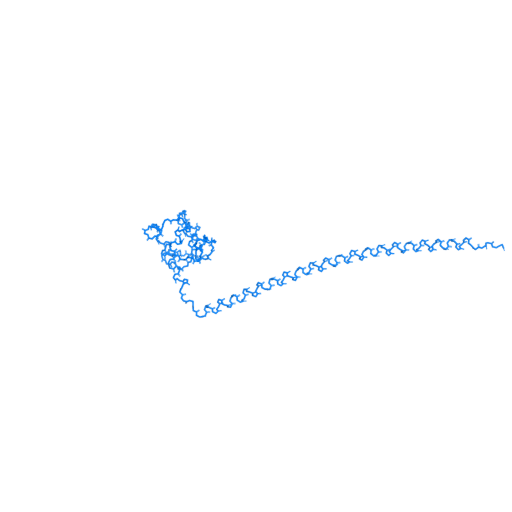 1
ATOM 837 C CA . GLU A 1 109 ? 5.722 -9.564 9.583 1.00 89.62 109 GLU A CA 1
ATOM 838 C C . GLU A 1 109 ? 5.457 -9.235 11.060 1.00 89.62 109 GLU A C 1
ATOM 840 O O . GLU A 1 109 ? 4.314 -9.228 11.523 1.00 89.62 109 GLU A O 1
ATOM 845 N N . ARG A 1 110 ? 6.504 -8.942 11.840 1.00 91.44 110 ARG A N 1
ATOM 846 C CA . ARG A 1 110 ? 6.338 -8.516 13.238 1.00 91.44 110 ARG A CA 1
ATOM 847 C C . ARG A 1 110 ? 5.700 -7.137 13.340 1.00 91.44 110 ARG A C 1
ATOM 849 O O . ARG A 1 110 ? 4.871 -6.948 14.226 1.00 91.44 110 ARG A O 1
ATOM 856 N N . VAL A 1 111 ? 6.065 -6.208 12.457 1.00 93.62 111 VAL A N 1
ATOM 857 C CA . VAL A 1 111 ? 5.458 -4.870 12.409 1.00 93.62 111 VAL A CA 1
ATOM 858 C C . VAL A 1 111 ? 3.979 -4.978 12.042 1.00 93.62 111 VAL A C 1
ATOM 860 O O . VAL A 1 111 ? 3.150 -4.485 12.799 1.00 93.62 111 VAL A O 1
ATOM 863 N N . LEU A 1 112 ? 3.629 -5.728 10.992 1.00 92.19 112 LEU A N 1
ATOM 864 C CA . LEU A 1 112 ? 2.229 -5.938 10.591 1.00 92.19 112 LEU A CA 1
ATOM 865 C C . LEU A 1 112 ? 1.386 -6.574 11.708 1.00 92.19 112 LEU A C 1
ATOM 867 O O . LEU A 1 112 ? 0.246 -6.179 11.961 1.00 92.19 112 LEU A O 1
ATOM 871 N N . ASN A 1 113 ? 1.949 -7.548 12.426 1.00 93.50 113 ASN A N 1
ATOM 872 C CA . ASN A 1 113 ? 1.274 -8.147 13.577 1.00 93.50 113 ASN A CA 1
ATOM 873 C C . ASN A 1 113 ? 1.116 -7.169 14.750 1.00 93.50 113 ASN A C 1
ATOM 875 O O . ASN A 1 113 ? 0.128 -7.253 15.482 1.00 93.50 113 ASN A O 1
ATOM 879 N N . ALA A 1 114 ? 2.076 -6.267 14.965 1.00 92.50 114 ALA A N 1
ATOM 880 C CA . ALA A 1 114 ? 1.961 -5.231 15.986 1.00 92.50 114 ALA A CA 1
ATOM 881 C C . ALA A 1 114 ? 0.860 -4.226 15.623 1.00 92.50 114 ALA A C 1
ATOM 883 O O . ALA A 1 114 ? 0.017 -3.936 16.468 1.00 92.50 114 ALA A O 1
ATOM 884 N N . GLU A 1 115 ? 0.815 -3.763 14.373 1.00 92.38 115 GLU A N 1
ATOM 885 C CA . GLU A 1 115 ? -0.225 -2.857 13.868 1.00 92.38 115 GLU A CA 1
ATOM 886 C C . GLU A 1 115 ? -1.626 -3.443 14.053 1.00 92.38 115 GLU A C 1
ATOM 888 O O . GLU A 1 115 ? -2.489 -2.787 14.636 1.00 92.38 115 GLU A O 1
ATOM 893 N N . ARG A 1 116 ? -1.824 -4.717 13.689 1.00 93.81 116 ARG A N 1
ATOM 894 C CA . ARG A 1 116 ? -3.103 -5.413 13.896 1.00 93.81 116 ARG A CA 1
ATOM 895 C C . ARG A 1 116 ? -3.525 -5.433 15.366 1.00 93.81 116 ARG A C 1
ATOM 897 O O . ARG A 1 116 ? -4.671 -5.142 15.691 1.00 93.81 116 ARG A O 1
ATOM 904 N N . LYS A 1 117 ? -2.593 -5.727 16.278 1.00 94.69 117 LYS A N 1
ATOM 905 C CA . LYS A 1 117 ? -2.872 -5.717 17.725 1.00 94.69 117 LYS A CA 1
ATOM 906 C C . LYS A 1 117 ? -3.213 -4.320 18.240 1.00 94.69 117 LYS A C 1
ATOM 908 O O . LYS A 1 117 ? -4.054 -4.193 19.129 1.00 94.69 117 LYS A O 1
ATOM 913 N N . TYR A 1 118 ? -2.564 -3.281 17.715 1.00 94.31 118 TYR A N 1
ATOM 914 C CA . TYR A 1 118 ? -2.887 -1.899 18.067 1.00 94.31 118 TYR A CA 1
ATOM 915 C C . TYR A 1 118 ? -4.287 -1.506 17.599 1.00 94.31 118 TYR A C 1
ATOM 917 O O . TYR A 1 118 ? -5.006 -0.839 18.344 1.00 94.31 118 TYR A O 1
ATOM 925 N N . GLU A 1 119 ? -4.689 -1.936 16.406 1.00 95.31 119 GLU A N 1
ATOM 926 C CA . GLU A 1 119 ? -6.033 -1.707 15.880 1.00 95.31 119 GLU A CA 1
ATOM 927 C C . GLU A 1 119 ? -7.097 -2.417 16.732 1.00 95.31 119 GLU A C 1
ATOM 929 O O . GLU A 1 119 ? -8.006 -1.763 17.244 1.00 95.31 119 GLU A O 1
ATOM 934 N N . GLU A 1 120 ? -6.904 -3.705 17.035 1.00 95.56 120 GLU A N 1
ATOM 935 C CA . GLU A 1 120 ? -7.789 -4.461 17.934 1.00 95.56 120 GLU A CA 1
ATOM 936 C C . GLU A 1 120 ? -7.910 -3.816 19.327 1.00 95.56 120 GLU A C 1
ATOM 938 O O . GLU A 1 120 ? -8.994 -3.756 19.912 1.00 95.56 120 GLU A O 1
ATOM 943 N N . ALA A 1 121 ? -6.800 -3.328 19.891 1.00 95.00 121 ALA A N 1
ATOM 944 C CA . ALA A 1 121 ? -6.809 -2.642 21.181 1.00 95.00 121 ALA A CA 1
ATOM 945 C C . ALA A 1 121 ? -7.553 -1.300 21.113 1.00 95.00 121 ALA A C 1
ATOM 947 O O . ALA A 1 121 ? -8.245 -0.923 22.062 1.00 95.00 121 ALA A O 1
ATOM 948 N N . ARG A 1 122 ? -7.431 -0.579 19.993 1.00 96.06 122 ARG A N 1
ATOM 949 C CA . ARG A 1 122 ? -8.139 0.681 19.762 1.00 96.06 122 ARG A CA 1
ATOM 950 C C . ARG A 1 122 ? -9.645 0.462 19.673 1.00 96.06 122 ARG A C 1
ATOM 952 O O . ARG A 1 122 ? -10.383 1.260 20.245 1.00 96.06 122 ARG A O 1
ATOM 959 N N . ASP A 1 123 ? -10.093 -0.596 19.009 1.00 96.50 123 ASP A N 1
ATOM 960 C CA . ASP A 1 123 ? -11.521 -0.898 18.898 1.00 96.50 123 ASP A CA 1
ATOM 961 C C . ASP A 1 123 ? -12.115 -1.340 20.236 1.00 96.50 123 ASP A C 1
ATOM 963 O O . ASP A 1 123 ? -13.110 -0.765 20.671 1.00 96.50 123 ASP A O 1
ATOM 967 N N . LYS A 1 124 ? -11.421 -2.204 20.991 1.00 96.00 124 LYS A N 1
ATOM 968 C CA . LYS A 1 124 ? -11.818 -2.530 22.375 1.00 96.00 124 LYS A CA 1
ATOM 969 C C . LYS A 1 124 ? -11.931 -1.289 23.259 1.00 96.00 124 LYS A C 1
ATOM 971 O O . LYS A 1 124 ? -12.806 -1.222 24.119 1.00 96.00 124 LYS A O 1
ATOM 976 N N . ARG A 1 125 ? -11.052 -0.298 23.069 1.00 96.38 125 ARG A N 1
ATOM 977 C CA . ARG A 1 125 ? -11.136 0.969 23.804 1.00 96.38 125 ARG A CA 1
ATOM 978 C C . ARG A 1 125 ? -12.407 1.741 23.451 1.00 96.38 125 ARG A C 1
ATOM 980 O O . ARG A 1 125 ? -13.059 2.230 24.365 1.00 96.38 125 ARG A O 1
ATOM 987 N N . LYS A 1 126 ? -12.780 1.819 22.169 1.00 96.62 126 LYS A N 1
ATOM 988 C CA . LYS A 1 126 ? -14.036 2.463 21.742 1.00 96.62 126 LYS A CA 1
ATOM 989 C C . LYS A 1 126 ? -15.258 1.755 22.326 1.00 96.62 126 LYS A C 1
ATOM 991 O O . LYS A 1 126 ? -16.168 2.424 22.805 1.00 96.62 126 LYS A O 1
ATOM 996 N N . ASP A 1 127 ? -15.258 0.424 22.333 1.00 96.69 127 ASP A N 1
ATOM 997 C CA . ASP A 1 127 ? -16.353 -0.359 22.912 1.00 96.69 127 ASP A CA 1
ATOM 998 C C . ASP A 1 127 ? -16.494 -0.080 24.413 1.00 96.69 127 ASP A C 1
ATOM 1000 O O . ASP A 1 127 ? -17.595 0.157 24.911 1.00 96.69 127 ASP A O 1
ATOM 1004 N N . LEU A 1 128 ? -15.374 -0.035 25.142 1.00 96.81 128 LEU A N 1
ATOM 1005 C CA . LEU A 1 128 ? -15.368 0.328 26.560 1.00 96.81 128 LEU A CA 1
ATOM 1006 C C . LEU A 1 128 ? -15.828 1.772 26.794 1.00 96.81 128 LEU A C 1
ATOM 1008 O O . LEU A 1 128 ? -16.603 2.012 27.716 1.00 96.81 128 LEU A O 1
ATOM 1012 N N . GLU A 1 129 ? -15.394 2.726 25.967 1.00 96.81 129 GLU A N 1
ATOM 1013 C CA . GLU A 1 129 ? -15.862 4.118 26.018 1.00 96.81 129 GLU A CA 1
ATOM 1014 C C . GLU A 1 129 ? -17.391 4.191 25.831 1.00 96.81 129 GLU A C 1
ATOM 1016 O O . GLU A 1 129 ? -18.070 4.881 26.594 1.00 96.81 129 GLU A O 1
ATOM 1021 N N . ALA A 1 130 ? -17.955 3.417 24.897 1.00 96.88 130 ALA A N 1
ATOM 1022 C CA . ALA A 1 130 ? -19.400 3.334 24.681 1.00 96.88 130 ALA A CA 1
ATOM 1023 C C . ALA A 1 130 ? -20.145 2.721 25.882 1.00 96.88 130 ALA A C 1
ATOM 1025 O O . ALA A 1 130 ? -21.188 3.234 26.292 1.00 96.88 130 ALA A O 1
ATOM 1026 N N . VAL A 1 131 ? -19.599 1.662 26.490 1.00 97.62 131 VAL A N 1
ATOM 1027 C CA . VAL A 1 131 ? -20.170 1.050 27.703 1.00 97.62 131 VAL A CA 1
ATOM 1028 C C . VAL A 1 131 ? -20.162 2.034 28.874 1.00 97.62 131 VAL A C 1
ATOM 1030 O O . VAL A 1 131 ? -21.161 2.152 29.586 1.00 97.62 131 VAL A O 1
ATOM 1033 N N . VAL A 1 132 ? -19.063 2.769 29.071 1.00 97.69 132 VAL A N 1
ATOM 1034 C CA . VAL A 1 132 ? -18.961 3.790 30.125 1.00 97.69 132 VAL A CA 1
ATOM 1035 C C . VAL A 1 132 ? -19.985 4.902 29.904 1.00 97.69 132 VAL A C 1
ATOM 1037 O O . VAL A 1 132 ? -20.651 5.308 30.858 1.00 97.69 132 VAL A O 1
ATOM 1040 N N . GLN A 1 133 ? -20.161 5.354 28.661 1.00 97.50 133 GLN A N 1
ATOM 1041 C CA . GLN A 1 133 ? -21.160 6.363 28.314 1.00 97.50 133 GLN A CA 1
ATOM 1042 C C . GLN A 1 133 ? -22.587 5.880 28.623 1.00 97.50 133 GLN A C 1
ATOM 1044 O O . GLN A 1 133 ? -23.343 6.584 29.295 1.00 97.50 133 GLN A O 1
ATOM 1049 N N . ALA A 1 134 ? -22.935 4.654 28.224 1.00 97.00 134 ALA A N 1
ATOM 1050 C CA . ALA A 1 134 ? -24.242 4.063 28.511 1.00 97.00 134 ALA A CA 1
ATOM 1051 C C . ALA A 1 134 ? -24.497 3.921 30.024 1.00 97.00 134 ALA A C 1
ATOM 1053 O O . ALA A 1 134 ? -25.586 4.232 30.515 1.00 97.00 134 ALA A O 1
ATOM 1054 N N . LEU A 1 135 ? -23.483 3.505 30.791 1.00 97.06 135 LEU A N 1
ATOM 1055 C CA . LEU A 1 135 ? -23.588 3.397 32.247 1.00 97.06 135 LEU A CA 1
ATOM 1056 C C . LEU A 1 135 ? -23.779 4.771 32.907 1.00 97.06 135 LEU A C 1
ATOM 1058 O O . LEU A 1 135 ? -24.572 4.900 33.842 1.00 97.06 135 LEU A O 1
ATOM 1062 N N . ALA A 1 136 ? -23.088 5.804 32.417 1.00 95.62 136 ALA A N 1
ATOM 1063 C CA . ALA A 1 136 ? -23.244 7.171 32.904 1.00 95.62 136 ALA A CA 1
ATOM 1064 C C . ALA A 1 136 ? -24.666 7.701 3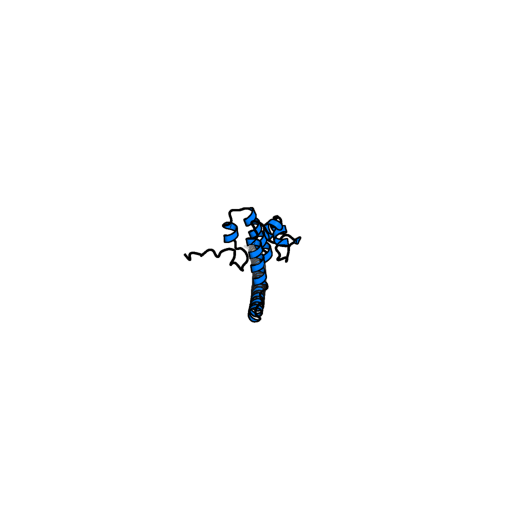2.654 1.00 95.62 136 ALA A C 1
ATOM 1066 O O . ALA A 1 136 ? -25.276 8.291 33.550 1.00 95.62 136 ALA A O 1
ATOM 1067 N N . GLU A 1 137 ? -25.229 7.443 31.474 1.00 97.19 137 GLU A N 1
ATOM 1068 C CA . GLU A 1 137 ? -26.612 7.798 31.140 1.00 97.19 137 GLU A CA 1
ATOM 1069 C C . GLU A 1 137 ? -27.619 7.065 32.036 1.00 97.19 137 GLU A C 1
ATOM 1071 O O . GLU A 1 137 ? -28.517 7.693 32.606 1.00 97.19 137 GLU A O 1
ATOM 1076 N N . GLN A 1 138 ? -27.431 5.760 32.251 1.00 97.25 138 GLN A N 1
ATOM 1077 C CA . GLN A 1 138 ? -28.268 4.977 33.161 1.00 97.25 138 GLN A CA 1
ATOM 1078 C C . GLN A 1 138 ? -28.202 5.507 34.603 1.00 97.25 138 GLN A C 1
ATOM 1080 O O . GLN A 1 138 ? -29.233 5.621 35.275 1.00 97.25 138 GLN A O 1
ATOM 1085 N N . LEU A 1 139 ? -27.011 5.886 35.081 1.00 97.38 139 LEU A N 1
ATOM 1086 C CA . LEU A 1 139 ? -26.839 6.493 36.399 1.00 97.38 139 LEU A CA 1
ATOM 1087 C C . LEU A 1 139 ? -27.632 7.803 36.504 1.00 97.38 139 LEU A C 1
ATOM 1089 O O . LEU A 1 139 ? -28.370 7.992 37.473 1.00 97.38 139 LEU A O 1
ATOM 1093 N N . GLN A 1 140 ? -27.555 8.678 35.497 1.00 97.12 140 GLN A N 1
ATOM 1094 C CA . GLN A 1 140 ? -28.330 9.922 35.474 1.00 97.12 140 GLN A CA 1
ATOM 1095 C C . GLN A 1 140 ? -29.842 9.672 35.525 1.00 97.12 140 GLN A C 1
ATOM 1097 O O . GLN A 1 140 ? -30.550 10.369 36.258 1.00 97.12 140 GLN A O 1
ATOM 1102 N N . VAL A 1 141 ? -30.348 8.682 34.783 1.00 97.31 141 VAL A N 1
ATOM 1103 C CA . VAL A 1 141 ? -31.765 8.286 34.837 1.00 97.31 141 VAL A CA 1
ATOM 1104 C C . VAL A 1 141 ? -32.135 7.822 36.248 1.00 97.31 141 VAL A C 1
ATOM 1106 O O . VAL A 1 141 ? -33.086 8.345 36.829 1.00 97.31 141 VAL A O 1
ATOM 1109 N N . SER A 1 142 ? -31.331 6.943 36.856 1.00 95.62 142 SER A N 1
ATOM 1110 C CA . SER A 1 142 ? -31.580 6.446 38.218 1.00 95.62 142 SER A CA 1
ATOM 1111 C C . SER A 1 142 ? -31.593 7.555 39.279 1.00 95.62 142 SER A C 1
ATOM 1113 O O . SER A 1 142 ? -32.421 7.534 40.193 1.00 95.62 142 SER A O 1
ATOM 1115 N N . ILE A 1 143 ? -30.720 8.562 39.142 1.00 96.88 143 ILE A N 1
ATOM 1116 C CA . ILE A 1 143 ? -30.667 9.726 40.035 1.00 96.88 143 ILE A CA 1
ATOM 1117 C C . ILE A 1 143 ? -31.965 10.532 39.916 1.00 96.88 143 ILE A C 1
ATOM 1119 O O . ILE A 1 143 ? -32.559 10.898 40.935 1.00 96.88 143 ILE A O 1
ATOM 1123 N N . ARG A 1 144 ? -32.443 10.773 38.686 1.00 96.25 144 ARG A N 1
ATOM 1124 C CA . ARG A 1 144 ? -33.709 11.483 38.436 1.00 96.25 144 ARG A CA 1
ATOM 1125 C C . ARG A 1 144 ? -34.904 10.718 39.006 1.00 96.25 144 ARG A C 1
ATOM 1127 O O . ARG A 1 144 ? -35.759 11.323 39.657 1.00 96.25 144 ARG A O 1
ATOM 1134 N N . ASP A 1 145 ? -34.947 9.403 38.822 1.00 96.56 145 ASP A N 1
ATOM 1135 C CA . ASP A 1 145 ? -36.023 8.562 39.350 1.00 96.56 145 ASP A CA 1
ATOM 1136 C C . ASP A 1 145 ? -36.034 8.537 40.878 1.00 96.56 145 ASP A C 1
ATOM 1138 O O . ASP A 1 145 ? -37.092 8.706 41.492 1.00 96.56 145 ASP A O 1
ATOM 1142 N N . ARG A 1 146 ? -34.860 8.427 41.512 1.00 96.12 146 ARG A N 1
ATOM 1143 C CA . ARG A 1 146 ? -34.732 8.526 42.971 1.00 96.12 146 ARG A CA 1
ATOM 1144 C C . ARG A 1 146 ? -35.228 9.880 43.482 1.00 96.12 146 ARG A C 1
ATOM 1146 O O . ARG A 1 146 ? -36.007 9.906 44.431 1.00 96.12 146 ARG A O 1
ATOM 1153 N N . ALA A 1 147 ? -34.857 10.988 42.839 1.00 95.94 147 ALA A N 1
ATOM 1154 C CA . ALA A 1 147 ? -35.348 12.317 43.212 1.00 95.94 147 ALA A CA 1
ATOM 1155 C C . ALA A 1 147 ? -36.880 12.431 43.080 1.00 95.94 147 ALA A C 1
ATOM 1157 O O . ALA A 1 147 ? -37.558 12.977 43.955 1.00 95.94 147 ALA A O 1
ATOM 1158 N N . ARG A 1 148 ? -37.459 11.853 42.018 1.00 95.88 148 ARG A N 1
ATOM 1159 C CA . ARG A 1 148 ? -38.914 11.820 41.809 1.00 95.88 148 ARG A CA 1
ATOM 1160 C C . ARG A 1 148 ? -39.633 11.000 42.881 1.00 95.88 148 ARG A C 1
ATOM 1162 O O . ARG A 1 148 ? -40.701 11.414 43.343 1.00 95.88 148 ARG A O 1
ATOM 1169 N N . LEU A 1 149 ? -39.080 9.846 43.257 1.00 96.19 149 LEU A N 1
ATOM 1170 C CA . LEU A 1 149 ? -39.611 8.989 44.320 1.00 96.19 149 LEU A CA 1
ATOM 1171 C C . LEU A 1 149 ? -39.509 9.665 45.689 1.00 96.19 149 LEU A C 1
ATOM 1173 O O . LEU A 1 149 ? -40.497 9.666 46.421 1.00 96.19 149 LEU A O 1
ATOM 1177 N N . GLN A 1 150 ? -38.386 10.321 45.987 1.00 95.19 150 GLN A N 1
ATOM 1178 C CA . GLN A 1 150 ? -38.216 11.099 47.214 1.00 95.19 150 GLN A CA 1
ATOM 1179 C C . GLN A 1 150 ? -39.289 12.191 47.325 1.00 95.19 150 GLN A C 1
ATOM 1181 O O . GLN A 1 150 ? -40.017 12.251 48.311 1.00 95.19 150 GLN A O 1
ATOM 1186 N N . GLY A 1 151 ? -39.514 12.962 46.256 1.00 94.69 151 GLY A N 1
ATOM 1187 C CA . GLY A 1 151 ? -40.574 13.973 46.246 1.00 94.69 151 GLY A CA 1
ATOM 1188 C C . GLY A 1 151 ? -41.992 13.395 46.381 1.00 94.69 151 GLY A C 1
ATOM 1189 O O . GLY A 1 151 ? -42.897 14.074 46.869 1.00 94.69 151 GLY A O 1
ATOM 1190 N N . LYS A 1 152 ? -42.239 12.147 45.950 1.00 95.38 152 LYS A N 1
ATOM 1191 C CA . LYS A 1 152 ? -43.514 11.450 46.219 1.00 95.38 152 LYS A CA 1
ATOM 1192 C C . LYS A 1 152 ? -43.630 11.052 47.692 1.00 95.38 152 LYS A C 1
ATOM 1194 O O . LYS A 1 152 ? -44.694 11.280 48.264 1.00 95.38 152 LYS A O 1
ATOM 1199 N N . LEU A 1 153 ? -42.569 10.509 48.288 1.00 93.81 153 LEU A N 1
ATOM 1200 C CA . LEU A 1 153 ? -42.522 10.177 49.714 1.00 93.81 153 LEU A CA 1
ATOM 1201 C C . LEU A 1 153 ? -42.790 11.410 50.579 1.00 93.81 153 LEU A C 1
ATOM 1203 O O . LEU A 1 153 ? -43.682 11.361 51.421 1.00 93.81 153 LEU A O 1
ATOM 1207 N N . ASP A 1 154 ? -42.135 12.537 50.299 1.00 93.75 154 ASP A N 1
ATOM 1208 C CA . ASP A 1 154 ? -42.321 13.782 51.057 1.00 93.75 154 ASP A CA 1
ATOM 1209 C C . ASP A 1 154 ? -43.769 14.295 50.985 1.00 93.75 154 ASP A C 1
ATOM 1211 O O . ASP A 1 154 ? -44.334 14.761 51.977 1.00 93.75 154 ASP A O 1
ATOM 1215 N N . ARG A 1 155 ? -44.414 14.179 49.814 1.00 92.81 155 ARG A N 1
ATOM 1216 C CA . ARG A 1 155 ? -45.836 14.528 49.645 1.00 92.81 155 ARG A CA 1
ATOM 1217 C C . ARG A 1 155 ? -46.758 13.598 50.430 1.00 92.81 155 ARG A C 1
ATOM 1219 O O . ARG A 1 155 ? -47.707 14.079 51.047 1.00 92.81 155 ARG A O 1
ATOM 1226 N N . MET A 1 156 ? -46.498 12.290 50.414 1.00 91.94 156 MET A N 1
ATOM 1227 C CA . MET A 1 156 ? -47.282 11.330 51.197 1.00 91.94 156 MET A CA 1
ATOM 1228 C C . MET A 1 156 ? -47.099 11.549 52.699 1.00 91.94 156 MET A C 1
ATOM 1230 O O . MET A 1 156 ? -48.089 11.547 53.424 1.00 91.94 156 MET A O 1
ATOM 1234 N N . ALA A 1 157 ? -45.873 11.817 53.156 1.00 89.75 157 ALA A N 1
ATOM 1235 C CA . ALA A 1 157 ? -45.578 12.128 54.551 1.00 89.75 157 ALA A CA 1
ATOM 1236 C C . ALA A 1 157 ? -46.330 13.384 55.022 1.00 89.75 157 ALA A C 1
ATOM 1238 O O . ALA A 1 157 ? -47.008 13.345 56.047 1.00 89.75 157 ALA A O 1
ATOM 1239 N N . LYS A 1 158 ? -46.309 14.471 54.235 1.00 85.75 158 LYS A N 1
ATOM 1240 C CA . LYS A 1 158 ? -47.084 15.693 54.524 1.00 85.75 158 LYS A CA 1
ATOM 1241 C C . LYS A 1 158 ? -48.594 15.441 54.556 1.00 85.75 158 LYS A C 1
ATOM 1243 O O . LYS A 1 158 ? -49.272 15.927 55.456 1.00 85.75 158 LYS A O 1
ATOM 1248 N N . LYS A 1 159 ? -49.129 14.660 53.610 1.00 85.12 159 LYS A N 1
ATOM 1249 C CA . LYS A 1 159 ? -50.560 14.310 53.576 1.00 85.12 159 LYS A CA 1
ATOM 1250 C C . LYS A 1 159 ? -50.964 13.438 54.771 1.00 85.12 159 LYS A C 1
ATOM 1252 O O . LYS A 1 159 ? -52.023 13.661 55.346 1.00 85.12 159 LYS A O 1
ATOM 1257 N N . GLY A 1 160 ? -50.117 12.489 55.169 1.00 77.75 160 GLY A N 1
ATOM 1258 C CA . GLY A 1 160 ? -50.317 11.661 56.360 1.00 77.75 160 GLY A CA 1
ATOM 1259 C C . GLY A 1 160 ? -50.262 12.465 57.663 1.00 77.75 160 GLY A C 1
ATOM 1260 O O . GLY A 1 160 ? -51.090 12.249 58.542 1.00 77.75 160 GLY A O 1
ATOM 1261 N N . ALA A 1 161 ? -49.350 13.437 57.767 1.00 70.88 161 ALA A N 1
ATOM 1262 C CA . ALA A 1 161 ? -49.289 14.364 58.898 1.00 70.88 161 ALA A CA 1
ATOM 1263 C C . ALA A 1 161 ? -50.531 15.274 58.975 1.00 70.88 161 ALA A C 1
ATOM 1265 O O . ALA A 1 161 ? -51.095 15.445 60.052 1.00 70.88 161 ALA A O 1
ATOM 1266 N N . GLY A 1 162 ? -51.011 15.787 57.836 1.00 66.12 162 GLY A N 1
ATOM 1267 C CA . GLY A 1 162 ? -52.248 16.577 57.770 1.00 66.12 162 GLY A CA 1
ATOM 1268 C C . GLY A 1 162 ? -53.506 15.776 58.127 1.00 66.12 162 GLY A C 1
ATOM 1269 O O . GLY A 1 162 ? -54.369 16.274 58.840 1.00 66.12 162 GLY A O 1
ATOM 1270 N N . LEU A 1 163 ? -53.589 14.510 57.704 1.00 61.69 163 LEU A N 1
ATOM 1271 C CA . LEU A 1 163 ? -54.673 13.598 58.097 1.00 61.69 163 LEU A CA 1
ATOM 1272 C C . LEU A 1 163 ? -54.630 13.236 59.589 1.00 61.69 163 LEU A C 1
ATOM 1274 O O . LEU A 1 163 ? -55.680 13.091 60.202 1.00 61.69 163 LEU A O 1
ATOM 1278 N N . ARG A 1 164 ? -53.437 13.122 60.190 1.00 58.00 164 ARG A N 1
ATOM 1279 C CA . ARG A 1 164 ? -53.282 12.939 61.644 1.00 58.00 164 ARG A CA 1
ATOM 1280 C C . ARG A 1 164 ? -53.718 14.172 62.436 1.00 58.00 164 ARG A C 1
ATOM 1282 O O . ARG A 1 164 ? -54.388 14.011 63.444 1.00 58.00 164 ARG A O 1
ATOM 1289 N N . SER A 1 165 ? -53.396 15.372 61.956 1.00 55.09 165 SER A N 1
ATOM 1290 C CA . SER A 1 165 ? -53.812 16.639 62.578 1.00 55.09 165 SER A CA 1
ATOM 1291 C C . SER A 1 165 ? -55.330 16.869 62.537 1.00 55.09 165 SER A C 1
ATOM 1293 O O . SER A 1 165 ? -55.856 17.531 63.421 1.00 55.09 165 SER A O 1
ATOM 1295 N N . LEU A 1 166 ? -56.038 16.319 61.545 1.00 57.19 166 LEU A N 1
ATOM 1296 C CA . LEU A 1 166 ? -57.505 16.382 61.448 1.00 57.19 166 LEU A CA 1
ATOM 1297 C C . LEU A 1 166 ? -58.227 15.347 62.331 1.00 57.19 166 LEU A C 1
ATOM 1299 O O . LEU A 1 166 ? -59.435 15.454 62.513 1.00 57.19 166 LEU A O 1
ATOM 1303 N N . ASN A 1 167 ? -57.506 14.353 62.857 1.00 54.16 167 ASN A N 1
ATOM 1304 C CA . ASN A 1 167 ? -58.053 13.271 63.680 1.00 54.16 167 ASN A CA 1
ATOM 1305 C C . ASN A 1 167 ? -57.759 13.433 65.183 1.00 54.16 167 ASN A C 1
ATOM 1307 O O . ASN A 1 167 ? -58.135 12.552 65.955 1.00 54.16 167 ASN A O 1
ATOM 1311 N N . GLU A 1 168 ? -57.104 14.516 65.615 1.00 45.97 168 GLU A N 1
ATOM 1312 C CA . GLU A 1 168 ? -57.056 14.872 67.037 1.00 45.97 168 GLU A CA 1
ATOM 1313 C C . GLU A 1 168 ?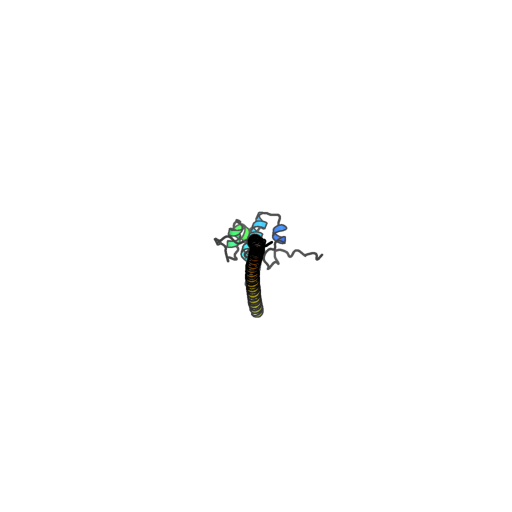 -58.387 15.535 67.428 1.00 45.97 168 GLU A C 1
ATOM 1315 O O . GLU A 1 168 ? -58.696 16.621 66.929 1.00 45.97 168 GLU A O 1
ATOM 1320 N N . PRO A 1 169 ? -59.210 14.908 68.291 1.00 49.03 169 PRO A N 1
ATOM 1321 C CA . PRO A 1 169 ? -60.428 15.542 68.760 1.00 49.03 169 PRO A CA 1
ATOM 1322 C C . PRO A 1 169 ? -60.048 16.733 69.640 1.00 49.03 169 PRO A C 1
ATOM 1324 O O . PRO A 1 169 ? -59.432 16.570 70.694 1.00 49.03 169 PRO A O 1
ATOM 1327 N N . SER A 1 170 ? -60.442 17.934 69.216 1.00 54.38 170 SER A N 1
ATOM 1328 C CA . SER A 1 170 ? -60.477 19.112 70.078 1.00 54.38 170 SER A CA 1
ATOM 1329 C C . SER A 1 170 ? -61.382 18.796 71.271 1.00 54.38 170 SER A C 1
ATOM 1331 O O . SER A 1 170 ? -62.603 18.768 71.128 1.00 54.38 170 SER A O 1
ATOM 1333 N N . SER A 1 171 ? -60.790 18.488 72.425 1.00 47.81 171 SER A N 1
ATOM 1334 C CA . SER A 1 171 ? -61.530 18.407 73.685 1.00 47.81 171 SER A CA 1
ATOM 1335 C C . SER A 1 171 ? -61.442 19.758 74.405 1.00 47.81 171 SER A C 1
ATOM 1337 O O . SER A 1 171 ? -60.353 20.337 74.419 1.00 47.81 171 SER A O 1
ATOM 1339 N N . PRO A 1 172 ? -62.569 20.275 74.931 1.00 53.44 172 PRO A N 1
ATOM 1340 C CA . PRO A 1 172 ? -62.623 21.491 75.743 1.00 53.44 172 PRO A CA 1
ATOM 1341 C C . PRO A 1 172 ? -61.972 21.324 77.121 1.00 53.44 172 PRO A C 1
ATOM 1343 O O . PRO A 1 172 ? -61.871 20.171 77.603 1.00 53.44 172 PRO A O 1
#

pLDDT: mean 84.2, std 14.03, range [35.28, 97.69]

Organism: NCBI:txid258505